Protein AF-A0A356HY18-F1 (afdb_monomer_lite)

Sequence (92 aa):
MKINLGSCIKLKVLFLALSILTFAGVVYASENQVWIEADGEASMGEIETQKEVKERAKIDAQNKVVEQAVGVFIKSHTLVSNNQIAEDLIYA

Secondary structure (DSSP, 8-state):
----HHHHHHHHHHHHHHHHHHHTT-----------------PPPTT--HHHHHHHHHHHHHHHHHHHHHHHHHHHHHHHHHHHHHHHT---

pLDDT: mean 72.25, std 14.33, range [44.31, 92.62]

Foldseek 3Di:
DDDDPVVVVVVVVVVVVVVVVVPVPPPDPVPPDDDFFFWFAFDDDPPDDPVRRVVRSVVRRVVVRVVVVVVVVVCVVVVVVVVVVVVVPPDD

Structure (mmCIF, N/CA/C/O backbone):
data_AF-A0A356HY18-F1
#
_entry.id   AF-A0A356HY18-F1
#
loop_
_atom_site.group_PDB
_atom_site.id
_atom_site.type_symbol
_atom_site.label_atom_id
_atom_site.label_alt_id
_atom_site.label_comp_id
_atom_site.label_asym_id
_atom_site.label_entity_id
_atom_site.label_seq_id
_atom_site.pdbx_PDB_ins_code
_atom_site.Cartn_x
_atom_site.Cartn_y
_atom_site.Cartn_z
_atom_site.occupancy
_atom_site.B_iso_or_equiv
_atom_site.auth_seq_id
_atom_site.auth_comp_id
_atom_site.auth_asym_id
_atom_site.auth_atom_id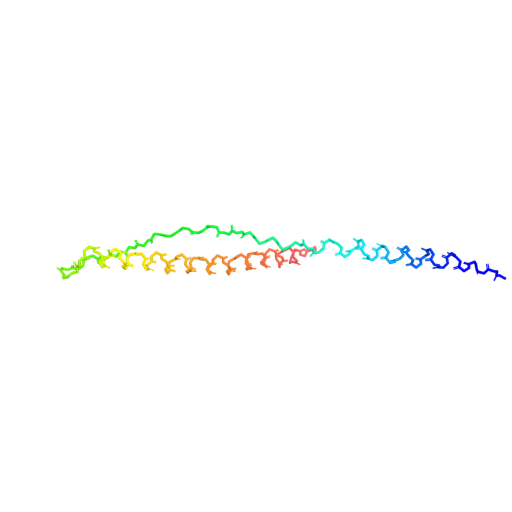
_atom_site.pdbx_PDB_model_num
ATOM 1 N N . MET A 1 1 ? 48.674 19.823 -46.909 1.00 44.31 1 MET A N 1
ATOM 2 C CA . MET A 1 1 ? 47.290 19.480 -46.518 1.00 44.31 1 MET A CA 1
ATOM 3 C C . MET A 1 1 ? 46.902 20.355 -45.325 1.00 44.31 1 MET A C 1
ATOM 5 O O . MET A 1 1 ? 47.365 20.095 -44.224 1.00 44.31 1 MET A O 1
ATOM 9 N N . LYS A 1 2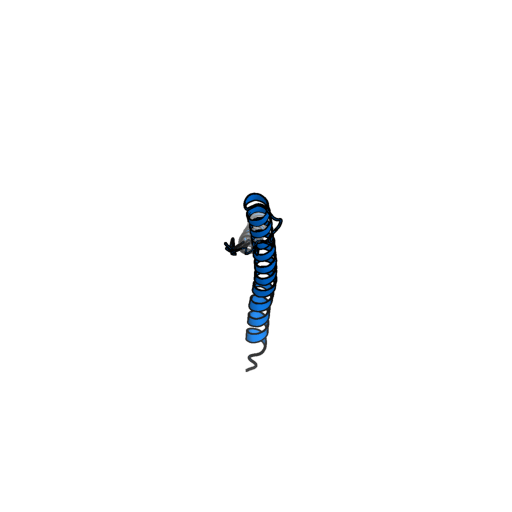 ? 46.200 21.479 -45.544 1.00 46.34 2 LYS A N 1
ATOM 10 C CA . LYS A 1 2 ? 45.828 22.419 -44.467 1.00 46.34 2 LYS A CA 1
ATOM 11 C C . LYS A 1 2 ? 44.515 21.952 -43.842 1.00 46.34 2 LYS A C 1
ATOM 13 O O . LYS A 1 2 ? 43.462 22.088 -44.454 1.00 46.34 2 LYS A O 1
ATOM 18 N N . ILE A 1 3 ? 44.586 21.375 -42.648 1.00 58.19 3 ILE A N 1
ATOM 19 C CA . ILE A 1 3 ? 43.395 21.013 -41.880 1.00 58.19 3 ILE A CA 1
ATOM 20 C C . ILE A 1 3 ? 42.886 22.310 -41.243 1.00 58.19 3 ILE A C 1
ATOM 22 O O . ILE A 1 3 ? 43.554 22.895 -40.392 1.00 58.19 3 ILE A O 1
ATOM 26 N N . ASN A 1 4 ? 41.742 22.811 -41.711 1.00 53.44 4 ASN A N 1
ATOM 27 C CA . ASN A 1 4 ? 41.126 24.022 -41.174 1.00 53.44 4 ASN A CA 1
ATOM 28 C C . ASN A 1 4 ? 40.693 23.777 -39.721 1.00 53.44 4 ASN A C 1
ATOM 30 O O . ASN A 1 4 ? 39.752 23.027 -39.461 1.00 53.44 4 ASN A O 1
ATOM 34 N N . LEU A 1 5 ? 41.370 24.437 -38.778 1.00 55.91 5 LEU A N 1
ATOM 35 C CA . LEU A 1 5 ? 41.188 24.283 -37.329 1.00 55.91 5 LEU A CA 1
ATOM 36 C C . LEU A 1 5 ? 39.730 24.526 -36.878 1.00 55.91 5 LEU A C 1
ATOM 38 O O . LEU A 1 5 ? 39.233 23.856 -35.973 1.00 55.91 5 LEU A O 1
ATOM 42 N N . GLY A 1 6 ? 39.003 25.404 -37.582 1.00 59.22 6 GLY A N 1
ATOM 43 C CA . GLY A 1 6 ? 37.577 25.667 -37.350 1.00 59.22 6 GLY A CA 1
ATOM 44 C C . GLY A 1 6 ? 36.643 24.498 -37.694 1.00 59.22 6 GLY A C 1
ATOM 45 O O . GLY A 1 6 ? 35.567 24.387 -37.110 1.00 59.22 6 GLY A O 1
ATOM 46 N N . SER A 1 7 ? 37.049 23.589 -38.588 1.00 58.91 7 SER A N 1
ATOM 47 C CA . SER A 1 7 ? 36.248 22.412 -38.957 1.00 58.91 7 SER A CA 1
ATOM 48 C C . SER A 1 7 ? 36.279 21.335 -37.867 1.00 58.91 7 SER A C 1
ATOM 50 O O . SER A 1 7 ? 35.266 20.688 -37.616 1.00 58.91 7 SER A O 1
ATOM 52 N N . CYS A 1 8 ? 37.408 21.187 -37.163 1.00 57.28 8 CYS A N 1
ATOM 53 C CA . CYS A 1 8 ? 37.529 20.270 -36.024 1.00 57.28 8 CYS A CA 1
ATOM 54 C C . CYS A 1 8 ? 36.684 20.715 -34.823 1.00 57.28 8 CYS A C 1
ATOM 56 O O . CYS A 1 8 ? 36.120 19.873 -34.126 1.00 57.28 8 CYS A O 1
ATOM 58 N N . ILE A 1 9 ? 36.573 22.026 -34.584 1.00 68.38 9 ILE A N 1
ATOM 59 C CA . ILE A 1 9 ? 35.756 22.577 -33.491 1.00 68.38 9 ILE A CA 1
ATOM 60 C C . ILE A 1 9 ? 34.268 22.343 -33.765 1.00 68.38 9 ILE A C 1
ATOM 62 O O . ILE A 1 9 ? 33.565 21.842 -32.891 1.00 68.38 9 ILE A O 1
ATOM 66 N N . LYS A 1 10 ? 33.797 22.609 -34.992 1.00 71.31 10 LYS A N 1
ATOM 67 C CA . LYS A 1 10 ? 32.403 22.337 -35.380 1.00 71.31 10 LYS A CA 1
ATOM 68 C C . LYS A 1 10 ? 32.051 20.851 -35.290 1.00 71.31 10 LYS A C 1
ATOM 70 O O . LYS A 1 10 ? 30.959 20.523 -34.844 1.00 71.31 10 LYS A O 1
ATOM 75 N N . LEU A 1 11 ? 32.985 19.964 -35.641 1.00 76.31 11 LEU A N 1
ATOM 76 C CA . LEU A 1 11 ? 32.787 18.518 -35.541 1.00 76.31 11 LEU A CA 1
ATOM 77 C C . LEU A 1 11 ? 32.674 18.054 -34.080 1.00 76.31 11 LEU A C 1
ATOM 79 O O . LEU A 1 11 ? 31.771 17.296 -33.749 1.00 76.31 11 LEU A O 1
ATOM 83 N N . LYS A 1 12 ? 33.535 18.553 -33.183 1.00 77.19 12 LYS A N 1
ATOM 84 C CA . LYS A 1 12 ? 33.463 18.230 -31.747 1.00 77.19 12 LYS A CA 1
ATOM 85 C C . LYS A 1 12 ? 32.187 18.760 -31.091 1.00 77.19 12 LYS A C 1
ATOM 87 O O . LYS A 1 12 ? 31.589 18.050 -30.291 1.00 77.19 12 LYS A O 1
ATOM 92 N N . VAL A 1 13 ? 31.751 19.968 -31.453 1.00 81.62 13 VAL A N 1
ATOM 93 C CA . VAL A 1 13 ? 30.486 20.547 -30.966 1.00 81.62 13 VAL A CA 1
ATOM 94 C C . VAL A 1 13 ? 29.285 19.746 -31.473 1.00 81.62 13 VAL A C 1
ATOM 96 O O . VAL A 1 13 ? 28.356 19.509 -30.710 1.00 81.62 13 VAL A O 1
ATOM 99 N N . LEU A 1 14 ? 29.327 19.259 -32.718 1.00 81.25 14 LEU A N 1
ATOM 100 C CA . LEU A 1 14 ? 28.288 18.391 -33.275 1.00 81.25 14 LEU A CA 1
ATOM 101 C C . LEU A 1 14 ? 28.208 17.044 -32.538 1.00 81.25 14 LEU A C 1
ATOM 103 O O . LEU A 1 14 ? 27.115 16.610 -32.189 1.00 81.25 14 LEU A O 1
ATOM 107 N N . PHE A 1 15 ? 29.348 16.411 -32.242 1.00 80.69 15 PHE A N 1
ATOM 108 C CA . PHE A 1 15 ? 29.383 15.169 -31.458 1.00 80.69 15 PHE A CA 1
ATOM 109 C C . PHE A 1 15 ? 28.915 15.369 -30.011 1.00 80.69 15 PHE A C 1
ATOM 111 O O . PHE A 1 15 ? 28.207 14.520 -29.475 1.00 80.69 15 PHE A O 1
ATOM 118 N N . LEU A 1 16 ? 29.260 16.500 -29.389 1.00 82.56 16 LEU A N 1
ATOM 119 C CA . LEU A 1 16 ? 28.781 16.847 -28.050 1.00 82.56 16 LEU A CA 1
ATOM 120 C C . LEU A 1 16 ? 27.258 17.061 -28.045 1.00 82.56 16 LEU A C 1
ATOM 122 O O . LEU A 1 16 ? 26.567 16.534 -27.179 1.00 82.56 16 LEU A O 1
ATOM 126 N N . ALA A 1 17 ? 26.730 17.785 -29.036 1.00 81.06 17 ALA A N 1
ATOM 127 C CA . ALA A 1 17 ? 25.297 18.025 -29.180 1.00 81.06 17 ALA A CA 1
ATOM 128 C C . ALA A 1 17 ? 24.520 16.723 -29.426 1.00 81.06 17 ALA A C 1
ATOM 130 O O . ALA A 1 17 ? 23.458 16.525 -28.840 1.00 81.06 17 ALA A O 1
ATOM 131 N N . LEU A 1 18 ? 25.073 15.812 -30.234 1.00 78.94 18 LEU A N 1
ATOM 132 C CA . LEU A 1 18 ? 24.477 14.503 -30.495 1.00 78.94 18 LEU A CA 1
ATOM 133 C C . LEU A 1 18 ? 24.442 13.628 -29.234 1.00 78.94 18 LEU A C 1
ATOM 135 O O . LEU A 1 18 ? 23.425 13.001 -28.957 1.00 78.94 18 LEU A O 1
ATOM 139 N N . SER A 1 19 ? 25.516 13.648 -28.438 1.00 75.25 19 SER A N 1
ATOM 140 C CA . SER A 1 19 ? 25.597 12.936 -27.155 1.00 75.25 19 SER A CA 1
ATOM 141 C C . SER A 1 19 ? 24.545 13.428 -26.151 1.00 75.25 19 SER A C 1
ATOM 143 O O . SER A 1 19 ? 23.842 12.6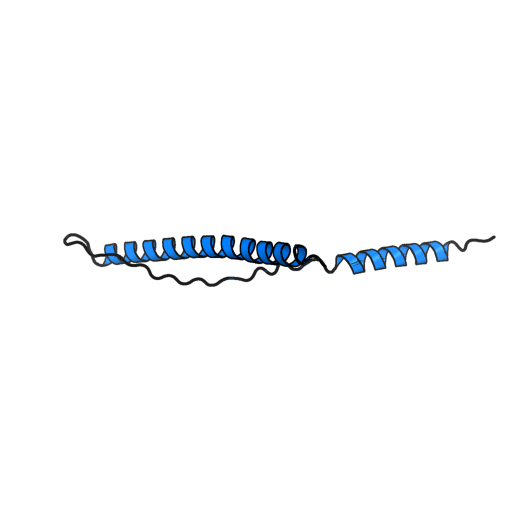29 -25.527 1.00 75.25 19 SER A O 1
ATOM 145 N N . ILE A 1 20 ? 24.353 14.748 -26.056 1.00 78.62 20 ILE A N 1
ATOM 146 C CA . ILE A 1 20 ? 23.333 15.353 -25.186 1.00 78.62 20 ILE A CA 1
ATOM 147 C C . ILE A 1 20 ? 21.918 14.973 -25.650 1.00 78.62 20 ILE A C 1
ATOM 149 O O . ILE A 1 20 ? 21.064 14.665 -24.819 1.00 78.62 20 ILE A O 1
ATOM 153 N N . LEU A 1 21 ? 21.674 14.929 -26.966 1.00 73.25 21 LEU A 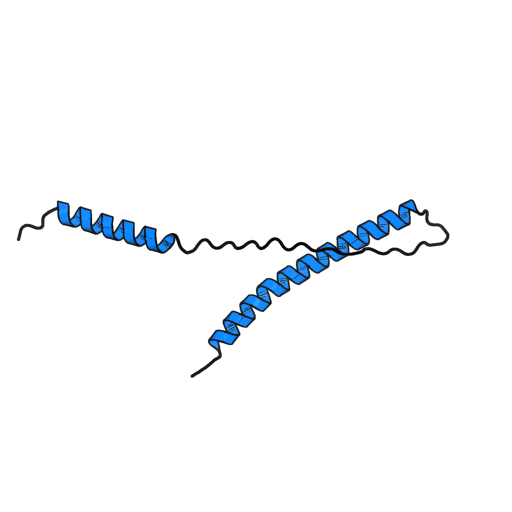N 1
ATOM 154 C CA . LEU A 1 21 ? 20.368 14.556 -27.518 1.00 73.25 21 LEU A CA 1
ATOM 155 C C . LEU A 1 21 ? 19.994 13.098 -27.198 1.00 73.25 21 LEU A C 1
ATOM 157 O O . LEU A 1 21 ? 18.827 12.802 -26.962 1.00 73.25 21 LEU A O 1
ATOM 161 N N . THR A 1 22 ? 20.980 12.196 -27.152 1.00 68.81 22 THR A N 1
ATOM 162 C CA . THR A 1 22 ? 20.750 10.776 -26.838 1.00 68.81 22 THR A CA 1
ATOM 163 C C . THR A 1 22 ? 20.493 10.496 -25.355 1.00 68.81 22 THR A C 1
ATOM 165 O O . THR A 1 22 ? 19.846 9.504 -25.035 1.00 68.81 22 THR A O 1
ATOM 168 N N . PHE A 1 23 ? 20.938 11.366 -24.443 1.00 64.00 23 PHE A N 1
ATOM 169 C CA . PHE A 1 23 ? 20.759 11.173 -22.995 1.00 64.00 23 PHE A CA 1
ATOM 170 C C . PHE A 1 23 ? 19.449 11.752 -22.439 1.00 64.00 23 PHE A C 1
ATOM 172 O O . PHE A 1 23 ? 19.031 11.378 -21.345 1.00 64.00 23 PHE A O 1
ATOM 179 N N . ALA A 1 24 ? 18.768 12.626 -23.184 1.00 64.69 24 ALA A N 1
ATOM 180 C CA . ALA A 1 24 ? 17.526 13.261 -22.733 1.00 64.69 24 ALA A CA 1
ATOM 181 C C . ALA A 1 24 ? 16.315 12.303 -22.664 1.00 64.69 24 ALA A C 1
ATOM 183 O O . ALA A 1 24 ? 15.287 12.661 -22.096 1.00 64.69 24 ALA A O 1
ATOM 184 N N . GLY A 1 25 ? 16.418 11.094 -23.229 1.00 62.91 25 GLY A N 1
ATOM 185 C CA . GLY A 1 25 ? 15.304 10.146 -23.340 1.00 62.91 25 GLY A CA 1
ATOM 186 C C . GLY A 1 25 ? 15.090 9.193 -22.156 1.00 62.91 25 GLY A C 1
ATOM 187 O O . GLY A 1 25 ? 14.137 8.422 -22.197 1.00 62.91 25 GLY A O 1
ATOM 188 N N . VAL A 1 26 ? 15.946 9.200 -21.123 1.00 63.44 26 VAL A N 1
ATOM 189 C CA . VAL A 1 26 ? 15.952 8.138 -20.083 1.00 63.44 26 VAL A CA 1
ATOM 190 C C . VAL A 1 26 ? 15.272 8.552 -18.766 1.00 63.44 26 VAL A C 1
ATOM 192 O O . VAL A 1 26 ? 15.352 7.843 -17.770 1.00 63.44 26 VAL A O 1
ATOM 195 N N . VAL A 1 27 ? 14.556 9.678 -18.724 1.00 59.91 27 VAL A N 1
ATOM 196 C CA . VAL A 1 27 ? 13.855 10.113 -17.501 1.00 59.91 27 VAL A CA 1
ATOM 197 C C . VAL A 1 27 ? 12.366 9.786 -17.598 1.00 59.91 27 VAL A C 1
ATOM 199 O O . VAL A 1 27 ? 11.536 10.663 -17.805 1.00 59.91 27 VAL A O 1
ATOM 202 N N . TYR A 1 28 ? 12.024 8.509 -17.426 1.00 60.94 28 TYR A N 1
ATOM 203 C CA . TYR A 1 28 ? 10.654 8.094 -17.114 1.00 60.94 28 TYR A CA 1
ATOM 204 C C . TYR A 1 28 ? 10.618 7.489 -15.710 1.00 60.94 28 TYR A C 1
ATOM 206 O O . TYR A 1 28 ? 10.614 6.276 -15.535 1.00 60.94 28 TYR A O 1
ATOM 214 N N . ALA A 1 29 ? 10.578 8.347 -14.690 1.00 54.69 29 ALA A N 1
ATOM 215 C CA . ALA A 1 29 ? 10.107 7.952 -13.368 1.00 54.69 29 ALA A CA 1
ATOM 216 C C . ALA A 1 29 ? 8.577 8.095 -13.363 1.00 54.69 29 ALA A C 1
ATOM 218 O O . ALA A 1 29 ? 8.036 9.108 -12.927 1.00 54.69 29 ALA A O 1
ATOM 219 N N . SER A 1 30 ? 7.874 7.117 -13.942 1.00 57.53 30 SER A N 1
ATOM 220 C CA . SER A 1 30 ? 6.412 7.035 -13.839 1.00 57.53 30 SER A CA 1
ATOM 221 C C . SER A 1 30 ? 6.066 6.536 -12.438 1.00 57.53 30 SER A C 1
ATOM 223 O O . SER A 1 30 ? 5.834 5.353 -12.204 1.00 57.53 30 SER A O 1
ATOM 225 N N . GLU A 1 31 ? 6.092 7.457 -11.482 1.00 59.88 31 GLU A N 1
ATOM 226 C CA . GLU A 1 31 ? 5.617 7.229 -10.124 1.00 59.88 31 GLU A CA 1
ATOM 227 C C . GLU A 1 31 ? 4.080 7.277 -10.156 1.00 59.88 31 GLU A C 1
ATOM 229 O O . GLU A 1 31 ? 3.448 8.295 -9.877 1.00 59.88 31 GLU A O 1
ATOM 234 N N . ASN A 1 32 ? 3.459 6.189 -10.623 1.00 63.25 32 ASN A N 1
ATOM 235 C CA . ASN A 1 32 ? 2.005 6.060 -10.633 1.00 63.25 32 ASN A CA 1
ATOM 236 C C . ASN A 1 32 ? 1.516 6.031 -9.182 1.00 63.25 32 ASN A C 1
ATOM 238 O O . ASN A 1 32 ? 1.670 5.025 -8.490 1.00 63.25 32 ASN A O 1
ATOM 242 N N . GLN A 1 33 ? 0.953 7.145 -8.715 1.00 63.31 33 GLN A N 1
ATOM 243 C CA . GLN A 1 33 ? 0.346 7.239 -7.391 1.00 63.31 33 GLN A CA 1
ATOM 244 C C . GLN A 1 33 ? -0.856 6.292 -7.328 1.00 63.31 33 GLN A C 1
ATOM 246 O O . GLN A 1 33 ? -1.885 6.535 -7.959 1.00 63.31 33 GLN A O 1
ATOM 251 N N . VAL A 1 34 ? -0.711 5.186 -6.596 1.00 69.50 34 VAL A N 1
ATOM 252 C CA . VAL A 1 34 ? -1.791 4.217 -6.397 1.00 69.50 34 VAL A CA 1
ATOM 253 C C . VAL A 1 34 ? -2.606 4.634 -5.179 1.00 69.50 34 VAL A C 1
ATOM 255 O O . VAL A 1 34 ? -2.107 4.619 -4.055 1.00 69.50 34 VAL A O 1
ATOM 258 N N . TRP A 1 35 ? -3.867 4.993 -5.410 1.00 79.38 35 TRP A N 1
ATOM 259 C CA . TRP A 1 35 ? -4.844 5.223 -4.350 1.00 79.38 35 TRP A CA 1
ATOM 260 C C . TRP A 1 35 ? -5.409 3.883 -3.880 1.00 79.38 35 TRP A C 1
ATOM 262 O O . TRP A 1 35 ? -5.836 3.070 -4.700 1.00 79.38 35 TRP A O 1
ATOM 272 N N . ILE A 1 36 ? -5.368 3.642 -2.570 1.00 78.56 36 ILE A N 1
ATOM 273 C CA . ILE A 1 36 ? -5.792 2.385 -1.948 1.00 78.56 36 ILE A CA 1
ATOM 274 C C . ILE A 1 36 ? -6.721 2.729 -0.792 1.00 78.56 36 ILE A C 1
ATOM 276 O O . ILE A 1 36 ? -6.356 3.494 0.100 1.00 78.56 36 ILE A O 1
ATOM 280 N N . GLU A 1 37 ? -7.920 2.161 -0.831 1.00 87.69 37 GLU A N 1
ATOM 281 C CA . GLU A 1 37 ? -8.956 2.317 0.185 1.00 87.69 37 GLU A CA 1
ATOM 282 C C . GLU A 1 37 ? -9.137 0.975 0.901 1.00 87.69 37 GLU A C 1
ATOM 284 O O . GLU A 1 37 ? -9.205 -0.068 0.249 1.00 87.69 37 GLU A O 1
ATOM 289 N N . ALA A 1 38 ? -9.205 0.990 2.235 1.00 89.25 38 ALA A N 1
ATOM 290 C CA . ALA A 1 38 ? -9.520 -0.202 3.014 1.00 89.25 38 ALA A CA 1
ATOM 291 C C . ALA A 1 38 ? -10.441 0.128 4.189 1.00 89.25 38 ALA A C 1
ATOM 293 O O . ALA A 1 38 ? -10.272 1.145 4.866 1.00 89.25 38 ALA A O 1
ATOM 294 N N . ASP A 1 39 ? -11.376 -0.784 4.445 1.00 90.69 39 ASP A N 1
ATOM 295 C CA . ASP A 1 39 ? -12.318 -0.704 5.552 1.00 90.69 39 ASP A CA 1
ATOM 296 C C . ASP A 1 39 ? -11.792 -1.451 6.783 1.00 90.69 39 ASP A C 1
ATOM 298 O O . ASP A 1 39 ? -11.248 -2.562 6.700 1.00 90.69 39 ASP A O 1
ATOM 302 N N . GLY A 1 40 ? -11.970 -0.824 7.944 1.00 88.44 40 GLY A N 1
ATOM 303 C CA . GLY A 1 40 ? -11.596 -1.380 9.237 1.00 88.44 40 GLY A CA 1
ATOM 304 C C . GLY A 1 40 ? -12.810 -1.781 10.056 1.00 88.44 40 GLY A C 1
ATOM 305 O O . GLY A 1 40 ? -13.813 -1.068 10.096 1.00 88.44 40 GLY A O 1
ATOM 306 N N . GLU A 1 41 ? -12.703 -2.912 10.742 1.00 89.62 41 GLU A N 1
ATOM 307 C CA . GLU A 1 41 ? -13.792 -3.479 11.532 1.00 89.62 41 GLU A CA 1
ATOM 308 C C . GLU A 1 41 ? -13.306 -3.801 12.944 1.00 89.62 41 GLU A C 1
ATOM 310 O O . GLU A 1 41 ? -12.202 -4.301 13.149 1.00 89.62 41 GLU A O 1
ATOM 315 N N . ALA A 1 42 ? -14.143 -3.523 13.943 1.00 88.69 42 ALA A N 1
ATOM 316 C CA . ALA A 1 42 ? -13.879 -3.912 15.321 1.00 88.69 42 ALA A CA 1
ATOM 317 C C . ALA A 1 42 ? -15.174 -4.355 16.000 1.00 88.69 42 ALA A C 1
ATOM 319 O O . ALA A 1 42 ? -16.204 -3.684 15.910 1.00 88.69 42 ALA A O 1
ATOM 320 N N . SER A 1 43 ? -15.107 -5.487 16.698 1.00 87.44 43 SER A N 1
ATOM 321 C CA . SER A 1 43 ? -16.220 -5.990 17.504 1.00 87.44 43 SER A CA 1
ATOM 322 C C . SER A 1 43 ? -16.257 -5.286 18.858 1.00 87.44 43 SER A C 1
ATOM 324 O O . SER A 1 43 ? -15.217 -5.078 19.483 1.00 87.44 43 SER A O 1
ATOM 326 N N . MET A 1 44 ? -17.460 -4.925 19.307 1.00 87.19 44 MET A N 1
ATOM 327 C CA . MET A 1 44 ? -17.689 -4.315 20.615 1.00 87.19 44 MET A CA 1
ATOM 328 C C . MET A 1 44 ? -17.915 -5.398 21.669 1.00 87.19 44 MET A C 1
ATOM 330 O O . MET A 1 44 ? -18.884 -6.150 21.583 1.00 87.19 44 MET A O 1
ATOM 334 N N . GLY A 1 45 ? -17.023 -5.473 22.654 1.00 85.88 45 GLY A N 1
ATOM 335 C CA . GLY A 1 45 ? -17.193 -6.297 23.847 1.00 85.88 45 GLY A CA 1
ATOM 336 C C . GLY A 1 45 ? -18.118 -5.648 24.882 1.00 85.88 45 GLY A C 1
ATOM 337 O O . GLY A 1 45 ? -18.366 -4.444 24.843 1.00 85.88 45 GLY A O 1
ATOM 338 N N . GLU A 1 46 ? -18.599 -6.436 25.849 1.00 81.25 46 GLU A N 1
ATOM 339 C CA . GLU A 1 46 ? -19.563 -5.991 26.879 1.00 81.25 46 GLU A CA 1
ATOM 340 C C . GLU A 1 46 ? -19.071 -4.828 27.757 1.00 81.25 46 GLU A C 1
ATOM 342 O O . GLU A 1 46 ? -19.878 -4.083 28.307 1.00 81.25 46 GLU A O 1
ATOM 347 N N . ILE A 1 47 ? -17.754 -4.672 27.896 1.00 83.31 47 ILE A N 1
ATOM 348 C CA . ILE A 1 47 ? -17.113 -3.710 28.808 1.00 83.31 47 ILE A CA 1
ATOM 349 C C . ILE A 1 47 ? -16.557 -2.489 28.058 1.00 83.31 47 ILE A C 1
ATOM 351 O O . ILE A 1 47 ? -16.063 -1.544 28.669 1.00 83.31 47 ILE A O 1
ATOM 355 N N . GLU A 1 48 ? -16.600 -2.505 26.727 1.00 82.50 48 GLU A N 1
ATOM 356 C CA . GLU A 1 48 ? -15.942 -1.503 25.895 1.00 82.50 48 GLU A CA 1
ATOM 357 C C . GLU A 1 48 ? -16.890 -0.351 25.571 1.00 82.50 48 GLU A C 1
ATOM 359 O O . GLU A 1 48 ? -18.103 -0.516 25.449 1.00 82.50 48 GLU A O 1
ATOM 364 N N . THR A 1 49 ? -16.337 0.845 25.387 1.00 86.69 49 THR A N 1
ATOM 365 C CA . THR A 1 49 ? -17.130 2.005 24.966 1.00 86.69 49 THR A CA 1
ATOM 366 C C . THR A 1 49 ? -17.133 2.144 23.446 1.00 86.69 49 THR A C 1
ATOM 368 O O . THR A 1 49 ? -16.163 1.804 22.769 1.00 86.69 49 THR A O 1
ATOM 371 N N . GLN A 1 50 ? -18.193 2.735 22.879 1.00 87.00 50 GLN A N 1
ATOM 372 C CA . GLN A 1 50 ? -18.272 2.978 21.428 1.00 87.00 50 GLN A CA 1
ATOM 373 C C . GLN A 1 50 ? -17.073 3.774 20.886 1.00 87.00 50 GLN A C 1
ATOM 375 O O . GLN A 1 50 ? -16.686 3.608 19.731 1.00 87.00 50 GLN A O 1
ATOM 380 N N . LYS A 1 51 ? -16.476 4.645 21.710 1.00 88.12 51 LYS A N 1
ATOM 381 C CA . LYS A 1 51 ? -15.289 5.424 21.342 1.00 88.12 51 LYS A CA 1
ATOM 382 C C . LYS A 1 51 ? -14.073 4.523 21.111 1.00 88.12 51 LYS A C 1
ATOM 384 O O . LYS A 1 51 ? -13.336 4.718 20.154 1.00 88.12 51 LYS A O 1
ATOM 389 N N . GLU A 1 52 ? -13.892 3.532 21.967 1.00 87.56 52 GLU A N 1
ATOM 390 C CA . GLU A 1 52 ? -12.743 2.626 21.968 1.00 87.56 52 GLU A CA 1
ATOM 391 C C . GLU A 1 52 ? -12.827 1.586 20.843 1.00 87.56 52 GLU A C 1
ATOM 393 O O . GLU A 1 52 ? -11.828 1.235 20.216 1.00 87.56 52 GLU A O 1
ATOM 398 N N . VAL A 1 53 ? -14.046 1.155 20.507 1.00 89.75 53 VAL A N 1
ATOM 399 C CA . VAL A 1 53 ? -14.319 0.311 19.333 1.00 89.75 53 VAL A CA 1
ATOM 400 C C . VAL A 1 53 ? -14.035 1.069 18.037 1.00 89.75 53 VAL A C 1
ATOM 402 O O . VAL A 1 53 ? -13.376 0.536 17.150 1.00 89.75 53 VAL A O 1
ATOM 405 N N . LYS A 1 54 ? -14.464 2.336 17.939 1.00 89.69 54 LYS A N 1
ATOM 406 C CA . LYS A 1 54 ? -14.179 3.178 16.766 1.00 89.69 54 LYS A CA 1
ATOM 407 C C . LYS A 1 54 ? -12.686 3.415 16.570 1.00 89.69 54 LYS A C 1
ATOM 409 O O . LYS A 1 54 ? -12.220 3.375 15.436 1.00 89.69 54 LYS A O 1
ATOM 414 N N . GLU A 1 55 ? -11.940 3.639 17.651 1.00 91.69 55 GLU A N 1
ATOM 415 C CA . GLU A 1 55 ? -10.492 3.828 17.546 1.00 91.69 55 GLU A CA 1
ATOM 416 C C . GLU A 1 55 ? -9.802 2.552 17.051 1.00 91.69 55 GLU A C 1
ATOM 418 O O . GLU A 1 55 ? -8.969 2.615 16.153 1.00 91.69 55 GLU A O 1
ATOM 423 N N . ARG A 1 56 ? -10.207 1.375 17.545 1.00 90.00 56 ARG A N 1
ATOM 424 C CA . ARG A 1 56 ? -9.678 0.101 17.036 1.00 90.00 56 ARG A CA 1
ATOM 425 C C . ARG A 1 56 ? -10.050 -0.163 15.582 1.00 90.00 56 ARG A C 1
ATOM 427 O O . ARG A 1 56 ? -9.177 -0.566 14.826 1.00 90.00 56 ARG A O 1
ATOM 434 N N . ALA A 1 57 ? -11.288 0.113 15.174 1.00 91.62 57 ALA A N 1
ATOM 435 C CA . ALA A 1 57 ? -11.696 -0.019 13.774 1.00 91.62 57 ALA A CA 1
ATOM 436 C C . ALA A 1 57 ? -10.870 0.902 12.861 1.00 91.62 57 ALA A C 1
ATOM 438 O O . ALA A 1 57 ? -10.450 0.505 11.780 1.00 91.62 57 ALA A O 1
ATOM 439 N N . LYS A 1 58 ? -10.558 2.119 13.318 1.00 91.69 58 LYS A N 1
ATOM 440 C CA . LYS A 1 58 ? -9.679 3.039 12.590 1.00 91.69 58 LYS A CA 1
ATOM 441 C C . LYS A 1 58 ? -8.252 2.498 12.465 1.00 91.69 58 LYS A C 1
ATOM 443 O O . LYS A 1 58 ? -7.671 2.588 11.387 1.00 91.69 58 LYS A O 1
ATOM 448 N N . ILE A 1 59 ? -7.692 1.946 13.541 1.00 91.50 59 ILE A N 1
ATOM 449 C CA . ILE A 1 59 ? -6.354 1.334 13.521 1.00 91.50 59 ILE A CA 1
ATOM 450 C C . ILE A 1 59 ? -6.332 0.126 12.571 1.00 91.50 59 ILE A C 1
ATOM 452 O O . ILE A 1 59 ? -5.395 -0.020 11.791 1.00 91.50 59 ILE A O 1
ATOM 456 N N . ASP A 1 60 ? -7.379 -0.701 12.578 1.00 92.06 60 ASP A N 1
ATOM 457 C CA . ASP A 1 60 ? -7.525 -1.838 11.662 1.00 92.06 60 ASP A CA 1
ATOM 458 C C . ASP A 1 60 ? -7.560 -1.390 10.189 1.00 92.06 60 ASP A C 1
ATOM 460 O O . ASP A 1 60 ? -6.815 -1.923 9.366 1.00 92.06 60 ASP A O 1
ATOM 464 N N . ALA A 1 61 ? -8.332 -0.343 9.868 1.00 92.62 61 ALA A N 1
ATOM 465 C CA . ALA A 1 61 ? -8.362 0.246 8.525 1.00 92.62 61 ALA A CA 1
ATOM 466 C C . ALA A 1 61 ? -6.967 0.715 8.084 1.00 92.62 61 ALA A C 1
ATOM 468 O O . ALA A 1 61 ? -6.526 0.426 6.973 1.00 92.62 61 ALA A O 1
ATOM 469 N N . GLN A 1 62 ? -6.244 1.408 8.971 1.00 90.25 62 GLN A N 1
ATOM 470 C CA . GLN A 1 62 ? -4.893 1.894 8.687 1.00 90.25 62 GLN A CA 1
ATOM 471 C C . GLN A 1 62 ? -3.920 0.748 8.406 1.00 90.25 62 GLN A C 1
ATOM 473 O O . GLN A 1 62 ? -3.176 0.809 7.427 1.00 90.25 62 GLN A O 1
ATOM 478 N N . ASN A 1 63 ? -3.952 -0.310 9.218 1.00 89.94 63 ASN A N 1
ATOM 479 C CA . ASN A 1 63 ? -3.091 -1.473 9.024 1.00 89.94 63 ASN A CA 1
ATOM 480 C C . ASN A 1 63 ? -3.386 -2.165 7.686 1.00 89.94 63 ASN A C 1
ATOM 482 O O . ASN A 1 63 ? -2.462 -2.428 6.917 1.00 89.94 63 ASN A O 1
ATOM 486 N N . LYS A 1 64 ? -4.666 -2.368 7.354 1.00 90.06 64 LYS A N 1
ATOM 487 C CA . LYS A 1 64 ? -5.085 -2.981 6.085 1.00 90.06 64 LYS A CA 1
ATOM 488 C C . LYS A 1 64 ? -4.667 -2.167 4.863 1.00 90.06 64 LYS A C 1
ATOM 490 O O . LYS A 1 64 ? -4.183 -2.752 3.896 1.00 90.06 64 LYS A O 1
ATOM 495 N N . VAL A 1 65 ? -4.802 -0.837 4.896 1.00 89.38 65 VAL A N 1
ATOM 496 C CA . VAL A 1 65 ? -4.327 0.028 3.798 1.00 89.38 65 VAL A CA 1
ATOM 497 C C . VAL A 1 65 ? -2.823 -0.149 3.590 1.00 89.38 65 VAL A C 1
ATOM 499 O O . VAL A 1 65 ? -2.373 -0.276 2.453 1.00 89.38 65 VAL A O 1
ATOM 502 N N . VAL A 1 66 ? -2.037 -0.189 4.670 1.00 85.94 66 VAL A N 1
ATOM 503 C CA . VAL A 1 66 ? -0.578 -0.355 4.584 1.00 85.94 66 VAL A CA 1
ATOM 504 C C . VAL A 1 66 ? -0.210 -1.725 4.014 1.00 85.94 66 VAL A C 1
ATOM 506 O O . VAL A 1 66 ? 0.621 -1.805 3.109 1.00 85.94 66 VAL A O 1
ATOM 509 N N . GLU A 1 67 ? -0.845 -2.798 4.480 1.00 84.00 67 GLU A N 1
ATOM 510 C CA . GLU A 1 67 ? -0.614 -4.150 3.958 1.00 84.00 67 GLU A CA 1
ATOM 511 C C . GLU A 1 67 ? -0.956 -4.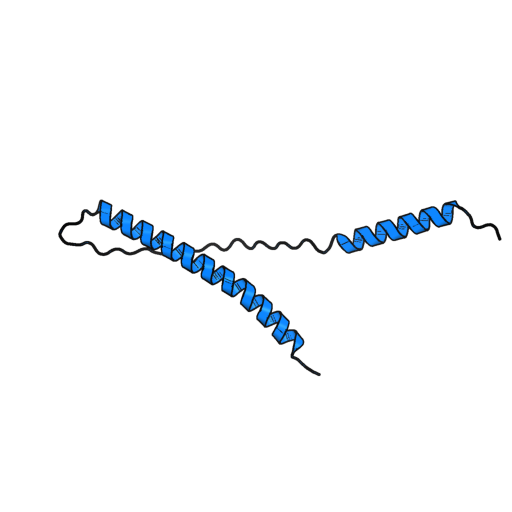257 2.468 1.00 84.00 67 GLU A C 1
ATOM 513 O O . GLU A 1 67 ? -0.180 -4.807 1.680 1.00 84.00 67 GLU A O 1
ATOM 518 N N . GLN A 1 68 ? -2.088 -3.683 2.055 1.00 82.44 68 GLN A N 1
ATOM 519 C CA . GLN A 1 68 ? -2.492 -3.646 0.653 1.00 82.44 68 GLN A CA 1
ATOM 520 C C . GLN A 1 68 ? -1.534 -2.800 -0.192 1.00 82.44 68 GLN A C 1
ATOM 522 O O . GLN A 1 68 ? -1.165 -3.226 -1.285 1.00 82.44 68 GLN A O 1
ATOM 527 N N . ALA A 1 69 ? -1.063 -1.659 0.316 1.00 79.38 69 ALA A N 1
ATOM 528 C CA . ALA A 1 69 ? -0.076 -0.821 -0.361 1.00 79.38 69 ALA A CA 1
ATOM 529 C C . ALA A 1 69 ? 1.246 -1.548 -0.602 1.00 79.38 69 ALA A C 1
ATOM 531 O O . ALA A 1 69 ? 1.760 -1.546 -1.722 1.00 79.38 69 ALA A O 1
ATOM 532 N N . VAL A 1 70 ? 1.762 -2.243 0.411 1.00 73.62 70 VAL A N 1
ATOM 533 C CA . VAL A 1 70 ? 2.978 -3.057 0.282 1.00 73.62 70 VAL A CA 1
ATOM 534 C C . VAL A 1 70 ? 2.753 -4.222 -0.687 1.00 73.62 70 VAL A C 1
ATOM 536 O O . VAL A 1 70 ? 3.598 -4.492 -1.542 1.00 73.62 70 VAL A O 1
ATOM 539 N N . GLY A 1 71 ? 1.595 -4.883 -0.619 1.00 68.75 71 GLY A N 1
ATOM 540 C CA . GLY A 1 71 ? 1.233 -5.960 -1.540 1.00 68.75 71 GLY A CA 1
ATOM 541 C C . GLY A 1 71 ? 1.142 -5.499 -2.998 1.00 68.75 71 GLY A C 1
ATOM 542 O O . GLY A 1 71 ? 1.622 -6.194 -3.896 1.00 68.75 71 GLY A O 1
ATOM 543 N N . VAL A 1 72 ? 0.570 -4.319 -3.250 1.00 65.12 72 VAL A N 1
ATOM 544 C CA . VAL A 1 72 ? 0.517 -3.707 -4.586 1.00 65.12 72 VAL A CA 1
ATOM 545 C C . VAL A 1 72 ? 1.915 -3.314 -5.064 1.00 65.12 72 VAL A C 1
ATOM 547 O O . VAL A 1 72 ? 2.236 -3.575 -6.221 1.00 65.12 72 VAL A O 1
ATOM 550 N N . PHE A 1 73 ? 2.769 -2.777 -4.188 1.00 62.09 73 PHE A N 1
ATOM 551 C CA . PHE A 1 73 ? 4.153 -2.429 -4.523 1.00 62.09 73 PHE A CA 1
ATOM 552 C C . PHE A 1 73 ? 4.984 -3.651 -4.954 1.00 62.09 73 PHE A C 1
ATOM 554 O O . PHE A 1 73 ? 5.726 -3.596 -5.933 1.00 62.09 73 PHE A O 1
ATOM 561 N N . ILE A 1 74 ? 4.827 -4.794 -4.278 1.00 61.06 74 ILE A N 1
ATOM 562 C CA . ILE A 1 74 ? 5.517 -6.037 -4.663 1.00 61.06 74 ILE A CA 1
ATOM 563 C C . ILE A 1 74 ? 4.961 -6.578 -5.989 1.00 61.06 74 ILE A C 1
ATOM 565 O O . ILE A 1 74 ? 5.723 -7.012 -6.861 1.00 61.06 74 ILE A O 1
ATOM 569 N N . LYS A 1 75 ? 3.635 -6.544 -6.173 1.00 61.88 75 LYS A N 1
ATOM 570 C CA . LYS A 1 75 ? 2.979 -7.013 -7.404 1.00 61.88 75 LYS A CA 1
ATOM 571 C C . LYS A 1 75 ? 3.345 -6.168 -8.619 1.00 61.88 75 LYS A C 1
ATOM 573 O O . LYS A 1 75 ? 3.566 -6.734 -9.682 1.00 61.88 75 LYS A O 1
ATOM 578 N N . SER A 1 76 ? 3.432 -4.847 -8.493 1.00 58.97 76 SER A N 1
ATOM 579 C CA . SER A 1 76 ? 3.774 -3.976 -9.623 1.00 58.97 76 SER A CA 1
ATOM 580 C C . SER A 1 76 ? 5.186 -4.262 -10.136 1.00 58.97 76 SER A C 1
ATOM 582 O O . SER A 1 76 ? 5.378 -4.436 -11.338 1.00 58.97 76 SER A O 1
ATOM 584 N N . HIS A 1 77 ? 6.157 -4.425 -9.236 1.00 59.75 77 HIS A N 1
ATOM 585 C CA . HIS A 1 77 ? 7.532 -4.739 -9.619 1.00 59.75 77 HIS A CA 1
ATOM 586 C C . HIS A 1 77 ? 7.678 -6.152 -10.218 1.00 59.75 77 HIS A C 1
ATOM 588 O O . HIS A 1 77 ? 8.443 -6.364 -11.159 1.00 59.75 77 HIS A O 1
ATOM 594 N N . THR A 1 78 ? 6.936 -7.135 -9.701 1.00 60.38 78 THR A N 1
ATOM 595 C CA . THR A 1 78 ? 7.005 -8.527 -10.186 1.00 60.38 78 THR A CA 1
ATOM 596 C C . THR A 1 78 ? 6.216 -8.762 -11.472 1.00 60.38 78 THR A C 1
ATOM 598 O O . THR A 1 78 ? 6.694 -9.493 -12.334 1.00 60.38 78 THR A O 1
ATOM 601 N N . LEU A 1 79 ? 5.058 -8.122 -11.667 1.00 57.66 79 LEU A N 1
ATOM 602 C CA . LEU A 1 79 ? 4.305 -8.201 -12.926 1.00 57.66 79 LEU A CA 1
ATOM 603 C C . LEU A 1 79 ? 5.080 -7.573 -14.088 1.00 57.66 79 LEU A C 1
ATOM 605 O O . LEU A 1 79 ? 5.141 -8.161 -15.166 1.00 57.66 79 LEU A O 1
ATOM 609 N N . VAL A 1 80 ? 5.721 -6.421 -13.861 1.00 54.84 80 VAL A N 1
ATOM 610 C CA . VAL A 1 80 ? 6.563 -5.775 -14.879 1.00 54.84 80 VAL A CA 1
ATOM 611 C C . VAL A 1 80 ? 7.787 -6.639 -15.200 1.00 54.84 80 VAL A C 1
ATOM 613 O O . VAL A 1 80 ? 8.104 -6.825 -16.373 1.00 54.84 80 VAL A O 1
ATOM 616 N N . SER A 1 81 ? 8.432 -7.234 -14.189 1.00 51.78 81 SER A N 1
ATOM 617 C CA . SER A 1 81 ? 9.575 -8.130 -14.409 1.00 51.78 81 SER A CA 1
ATOM 618 C C . SER A 1 81 ? 9.182 -9.430 -15.119 1.00 51.78 81 SER A C 1
ATOM 620 O O . SER A 1 81 ? 9.916 -9.874 -15.996 1.00 51.78 81 SER A O 1
ATOM 622 N N . ASN A 1 82 ? 8.026 -10.023 -14.803 1.00 52.59 82 ASN A N 1
ATOM 623 C CA . ASN A 1 82 ? 7.551 -11.229 -15.485 1.00 52.59 82 ASN A CA 1
ATOM 624 C C . ASN A 1 82 ? 7.202 -10.964 -16.952 1.00 52.59 82 ASN A C 1
ATOM 626 O O . ASN A 1 82 ? 7.473 -11.827 -17.781 1.00 52.59 82 ASN A O 1
ATOM 630 N N . ASN A 1 83 ? 6.649 -9.792 -17.292 1.00 54.75 83 ASN A N 1
ATOM 631 C CA . ASN A 1 83 ? 6.399 -9.460 -18.696 1.00 54.75 83 ASN A CA 1
ATOM 632 C C . ASN A 1 83 ? 7.712 -9.322 -19.485 1.00 54.75 83 ASN A C 1
ATOM 634 O O . ASN A 1 83 ? 7.829 -9.866 -20.576 1.00 54.75 83 ASN A O 1
ATOM 638 N N . GLN A 1 84 ? 8.731 -8.679 -18.901 1.00 57.06 84 GLN A N 1
ATOM 639 C CA . GLN A 1 84 ? 10.049 -8.547 -19.539 1.00 57.06 84 GLN A CA 1
ATOM 640 C C . GLN A 1 84 ? 10.728 -9.905 -19.774 1.00 57.06 84 GLN A C 1
ATOM 642 O O . GLN A 1 84 ? 11.334 -10.114 -20.817 1.00 57.06 84 GLN A O 1
ATOM 647 N N . ILE A 1 85 ? 10.605 -10.844 -18.831 1.00 57.78 85 ILE A N 1
ATOM 648 C CA . ILE A 1 85 ? 11.175 -12.193 -18.973 1.00 57.78 85 ILE A CA 1
ATOM 649 C C . ILE A 1 85 ? 10.362 -13.036 -19.970 1.00 57.78 85 ILE A C 1
ATOM 651 O O . ILE A 1 85 ? 10.932 -13.826 -20.718 1.00 57.78 85 ILE A O 1
ATOM 655 N N . ALA A 1 86 ? 9.035 -12.882 -20.001 1.00 55.91 86 ALA A N 1
ATOM 656 C CA . ALA A 1 86 ? 8.172 -13.619 -20.921 1.00 55.91 86 ALA A CA 1
ATOM 657 C C . ALA A 1 86 ? 8.367 -13.192 -22.386 1.00 55.91 86 ALA A C 1
ATOM 659 O O . ALA A 1 86 ? 8.315 -14.050 -23.264 1.00 55.91 86 ALA A O 1
ATOM 660 N N . GLU A 1 87 ? 8.633 -11.909 -22.651 1.00 54.41 87 GLU A N 1
ATOM 661 C CA . GLU A 1 87 ? 8.978 -11.413 -23.993 1.00 54.41 87 GLU A CA 1
ATOM 662 C C . GLU A 1 87 ? 10.343 -11.942 -24.479 1.00 54.41 87 GLU A C 1
ATOM 664 O O . GLU A 1 87 ? 10.502 -12.198 -25.670 1.00 54.41 87 GLU A O 1
ATOM 669 N N . ASP A 1 88 ? 11.295 -12.188 -23.570 1.00 53.53 88 ASP A N 1
ATOM 670 C CA . ASP A 1 88 ? 12.644 -12.686 -23.898 1.00 53.53 88 ASP A CA 1
ATOM 671 C C . ASP A 1 88 ? 12.687 -14.214 -24.150 1.00 53.53 88 ASP A C 1
ATOM 673 O O . ASP A 1 88 ? 13.596 -14.731 -24.797 1.00 53.53 88 ASP A O 1
ATOM 677 N N . LEU A 1 89 ? 11.681 -14.965 -23.675 1.00 56.84 89 LEU A N 1
ATOM 678 C CA . LEU A 1 89 ? 11.595 -16.429 -23.828 1.00 56.84 89 LEU A CA 1
ATOM 679 C C . LEU A 1 89 ? 10.839 -16.899 -25.084 1.00 56.84 89 LEU A C 1
ATOM 681 O O . LEU A 1 89 ? 10.767 -18.108 -25.327 1.00 56.84 89 LEU A O 1
ATOM 685 N N . ILE A 1 90 ? 10.296 -15.993 -25.905 1.00 54.34 90 ILE A N 1
ATOM 686 C CA . ILE A 1 90 ? 9.714 -16.353 -27.208 1.00 54.34 90 ILE A CA 1
ATOM 687 C C . ILE A 1 90 ? 10.865 -16.569 -28.203 1.00 54.34 90 ILE A C 1
ATOM 689 O O . ILE A 1 90 ? 11.219 -15.696 -28.991 1.00 54.34 90 ILE A O 1
ATOM 693 N N . TYR A 1 91 ? 11.480 -17.750 -28.131 1.00 47.88 91 TYR A N 1
ATOM 694 C CA . TYR A 1 91 ? 12.455 -18.223 -29.111 1.00 47.88 91 TYR A CA 1
ATOM 695 C C . TYR A 1 91 ? 11.777 -18.443 -30.474 1.00 47.88 91 TYR A C 1
ATOM 697 O O . TYR A 1 91 ? 10.765 -19.143 -30.567 1.00 47.88 91 TYR A O 1
ATOM 705 N N . ALA A 1 92 ? 12.357 -17.829 -31.509 1.00 52.25 92 ALA A N 1
ATOM 706 C CA . ALA A 1 92 ? 12.153 -18.167 -32.917 1.00 52.25 92 ALA A CA 1
ATOM 707 C C . ALA A 1 92 ? 12.717 -19.556 -33.264 1.00 52.25 92 ALA A C 1
ATOM 709 O O . ALA A 1 92 ? 13.675 -19.995 -32.582 1.00 52.25 92 ALA A O 1
#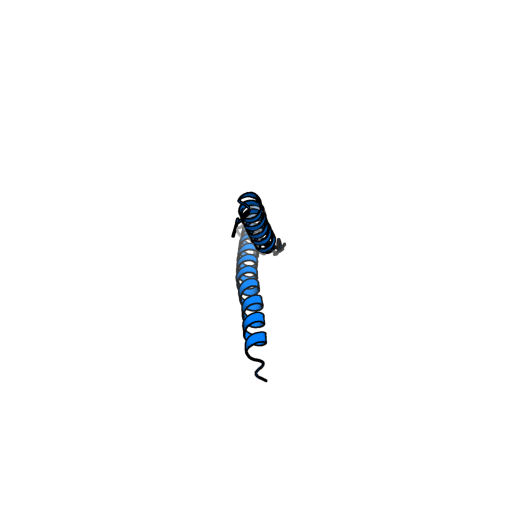

Radius of gyration: 28.92 Å; chains: 1; bounding box: 67×44×75 Å

=== Feature glossary ===
The record interleaves many kinds of information about one protein. Here is each kind framed as the question it answers.

Q: What does the local fold look like, residue by residue?
A: The Foldseek 3Di string encodes local tertiary geometry as a 20-letter alphabet — one character per residue — derived from the relative positions of nearby Cα atoms. Unlike the amino-acid sequence, 3Di is a direct function of the 3D structure, so two proteins with the same fold have similar 3Di strings even at low sequence identity.

Q: Which residues are in helices, strands, or loops?
A: The SS8 string is DSSP's per-residue secondary-structure call. α-helix (H) means an i→i+4 H-bond ladder; β-strand (E) means the residue participates in a β-sheet; 3₁₀ (G) and π (I) are tighter and wider helices; T/S are turns/bends; '-' is loop.

Q: How big and how compact is the whole molecule?
A: Radius of gyration (Rg) is the root-mean-square distance of Cα atoms from their centroid — a single number for overall size and compactness. A globular domain of N residues has Rg ≈ 2.2·N^0.38 Å; an extended or disordered chain has a much larger Rg. The Cα contact count is the number of residue pairs whose Cα atoms are within 8 Å and are more than four positions apart in sequence — a standard proxy for tertiary packing density. The bounding box is the smallest axis-aligned box enclosing all Cα atoms.

Q: Where is each backbone atom in 3D?
A: Structure coordinates are given as an mmCIF _atom_site loop: one row per atom with element, residue name, chain id, sequence number, and x/y/z position in Å. Only the four main-chain atoms per residue are included here; side chains are omitted to keep the record compact.

Q: What is the amino-acid chain?
A: Primary structure: the covalent order of the twenty standard amino acids along the backbone. Two proteins with the same sequence will (almost always) fold to the same structure; two with 30% identity often share a fold but not the details.

Q: What if only a Cα trace is available?
A: Three-state secondary structure (P-SEA) collapses the eight DSSP classes into helix (a), strand (b), and coil (c). P-SEA assigns these from Cα geometry alone — distances and angles — without requiring backbone oxygens, so it works on any Cα trace.

Q: What family and function is it annotated with?
A: Database cross-references. InterPro integrates a dozen domain/family signature databases into unified entries with residue-range hits. GO terms attach function/process/location labels with evidence codes. CATH codes position the fold in a four-level structural taxonomy. Organism is the NCBI-taxonomy species name.

Q: How confident is the AlphaFold model at each residue?
A: pLDDT is the predicted lDDT-Cα score: AlphaFold's confidence that the local environment of each residue (all inter-atomic distances within 15 Å) is correctly placed. It is a per-residue number between 0 and 100, with higher meaning more reliable.

Q: How mobile is each atom in the crystal?
A: B-factor (Debye–Waller factor) reflects atomic displacement in the crystal lattice. It is an experimental observable (units Å²), not a prediction; low values mean the atom is pinned down, high values mean it moves or is heterogeneous across the crystal.

Q: Which residues are buried vs exposed?
A: SASA measures how much of the protein is reachable by solvent. It is computed by rolling a water-sized probe over the atomic surface and summing the exposed area (Å²). Per-residue SASA distinguishes core (buried, low SASA) from surface (exposed, high SASA) residues; total SASA is a whole-molecule size measure.

Q: What do the diagnostic plots show?
A: Plot images: a contact map (which residues are close in 3D, as an N×N binary image), a Ramachandran scatter (backbone torsion angles, revealing secondary-structure composition at a glance), and — for AlphaFold structures — a PAE heatmap (pairwise prediction confidence).

Q: What known structures does this most resemble?
A: The Foldseek neighbor list gives the closest experimentally determined structures in the PDB, ranked by structural alignment. TM-score near 1 means near-identical fold; near 0.3 means only rough topology match. This is how one finds what a novel AlphaFold prediction most resembles in the solved-structure universe.

Q: Are the domains correctly placed relative to each other?
A: Predicted aligned error is AlphaFold's pairwise confidence. Unlike pLDDT (per-residue), PAE is per-residue-pair and captures whether two parts of the structure are correctly placed relative to each other. Units are ångströms of expected positional error.

Q: What do the rendered images show?
A: Structure images are PyMOL renders from six orthogonal camera directions. Cartoon representation draws helices as coils and strands as arrows; sticks shows the backbone as bonds; surface shows the solvent-excluded envelope. Rainbow coloring maps sequence position to hue (blue→red, N→C); chain coloring assigns a distinct color per polypeptide.

Q: What are the backbone torsion angles?
A: φ (phi) and ψ (psi) are the two rotatable backbone dihedrals per residue: φ is the C(i-1)–N–Cα–C torsion, ψ is the N–Cα–C–N(i+1) torsion, both in degrees on (−180°, 180°]. α-helical residues cluster near (−60°, −45°); β-strand residues near (−120°, +130°). A Ramachandran plot is simply a scatter of (φ, ψ) for every residue.